Protein AF-A0A1G2X4Q4-F1 (afdb_monomer)

Radius of gyration: 38.5 Å; Cα contacts (8 Å, |Δi|>4): 89; chains: 1; boun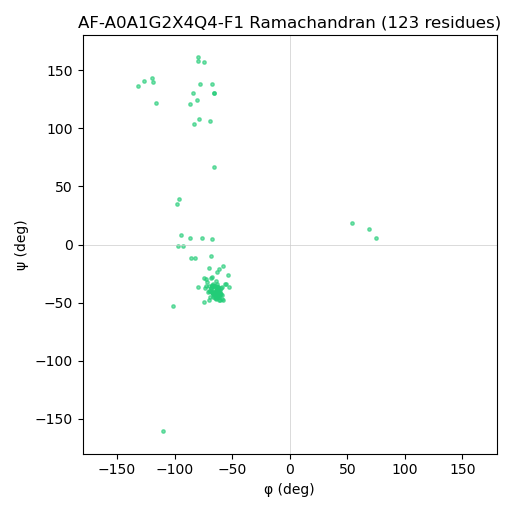ding box: 66×28×106 Å

Sequence (125 aa):
MLEIKLCANCKRSLSTKDIDSGHAVYQEDGKLLCRECLSLNIKKEKGYKEKDFILESLLNEVKNINRTLTYEPASWLIILASVIQCFVFGSLVFAYLHRNSDVHAYLLLALVFQVMALTFFVIKK

pLDDT: mean 73.39, std 8.96, range [41.84, 89.81]

Foldseek 3Di:
DQPFDAQPPPRDTDHPVCVVVVQWDQDPVRGIHGPVVVVVVVVVVVVVVVVVVVVVVVVVVVVVVVVVVVVVPLVVLLVVLVVLLVVLVVLVVVLVVVVVPPSVVSVVVSVVSNVVSVVSVVVVD

Mean predicted aligned error: 17.67 Å

Secondary structure (DSSP, 8-state):
----EE-TTT--EE-HHHHHTTSEEE-TTS-EEEHHHHHHHHHHHHHHHHHHHHHHHHHHHHHHHHHHHTT-TTHHHHHHHHHHHHHHHHHHHHHHHTTTS-HHHHHHHHHHHHHHHHHHHHTT-

Structure (mmCIF, N/CA/C/O backbone):
data_AF-A0A1G2X4Q4-F1
#
_entry.id   AF-A0A1G2X4Q4-F1
#
loop_
_atom_site.group_PDB
_atom_site.id
_atom_site.type_symbol
_atom_site.label_atom_id
_atom_site.label_alt_id
_atom_site.label_comp_id
_atom_site.label_asym_id
_atom_site.label_entity_id
_atom_site.label_seq_id
_atom_site.pdbx_PDB_ins_code
_atom_site.Cartn_x
_atom_site.Cartn_y
_atom_site.Cartn_z
_atom_site.occupancy
_atom_site.B_iso_or_equiv
_atom_site.auth_seq_id
_atom_site.auth_comp_id
_atom_site.auth_asym_id
_atom_site.auth_atom_id
_atom_site.pdbx_PDB_model_num
ATOM 1 N N . MET A 1 1 ? -32.507 -7.983 70.231 1.00 41.84 1 MET A N 1
ATOM 2 C CA . MET A 1 1 ? -31.271 -7.566 69.533 1.00 41.84 1 MET A CA 1
ATOM 3 C C . MET A 1 1 ? -31.675 -7.016 68.175 1.00 41.84 1 MET A C 1
ATOM 5 O O . MET A 1 1 ? -32.367 -7.719 67.457 1.00 41.84 1 MET A O 1
ATOM 9 N N . LEU A 1 2 ? -31.352 -5.759 67.859 1.00 51.19 2 LEU A N 1
ATOM 10 C CA . LEU A 1 2 ? -31.591 -5.189 66.526 1.00 51.19 2 LEU A CA 1
ATOM 11 C C . LEU A 1 2 ? -30.478 -5.688 65.596 1.00 51.19 2 LEU A C 1
ATOM 13 O O . LEU A 1 2 ? -29.330 -5.278 65.750 1.00 51.19 2 LEU A O 1
ATOM 17 N N . GLU A 1 3 ? -30.794 -6.598 64.676 1.00 58.16 3 GLU A N 1
ATOM 18 C CA . GLU A 1 3 ? -29.857 -7.009 63.626 1.00 58.16 3 GLU A CA 1
ATOM 19 C C . GLU A 1 3 ? -29.655 -5.845 62.650 1.00 58.16 3 GLU A C 1
ATOM 21 O O . GLU A 1 3 ? -30.535 -5.508 61.857 1.00 58.16 3 GLU A O 1
ATOM 26 N N . ILE A 1 4 ? -28.493 -5.196 62.726 1.00 65.31 4 ILE A N 1
ATOM 27 C CA . ILE A 1 4 ? -28.110 -4.137 61.792 1.00 65.31 4 ILE A CA 1
ATOM 28 C C . ILE A 1 4 ? -27.541 -4.815 60.545 1.00 65.31 4 ILE A C 1
ATOM 30 O O . ILE A 1 4 ? -26.409 -5.300 60.555 1.00 65.31 4 ILE A O 1
ATOM 34 N N . LYS A 1 5 ? -28.320 -4.860 59.462 1.00 72.69 5 LYS A N 1
ATOM 35 C CA . LYS A 1 5 ? -27.841 -5.339 58.160 1.00 72.69 5 LYS A CA 1
ATOM 36 C C . LYS A 1 5 ? -27.010 -4.239 57.496 1.00 72.69 5 LYS A C 1
ATOM 38 O O . LYS A 1 5 ? -27.355 -3.064 57.572 1.00 72.69 5 LYS A O 1
ATOM 43 N N . LEU A 1 6 ? -25.890 -4.596 56.872 1.00 78.69 6 LEU A N 1
ATOM 44 C CA . LEU A 1 6 ? -24.941 -3.645 56.281 1.00 78.69 6 LEU A CA 1
ATOM 45 C C . LEU A 1 6 ? -24.803 -3.900 54.780 1.00 78.69 6 LEU A C 1
ATOM 47 O O . LEU A 1 6 ? -24.801 -5.047 54.336 1.00 78.69 6 LEU A O 1
ATOM 51 N N . CYS A 1 7 ? -24.650 -2.830 54.001 1.00 80.69 7 CYS A N 1
ATOM 52 C CA . CYS A 1 7 ? -24.302 -2.941 52.586 1.00 80.69 7 CYS A CA 1
ATOM 53 C C . CYS A 1 7 ? -22.888 -3.519 52.433 1.00 80.69 7 CYS A C 1
ATOM 55 O O . CYS A 1 7 ? -21.936 -2.990 53.010 1.00 80.69 7 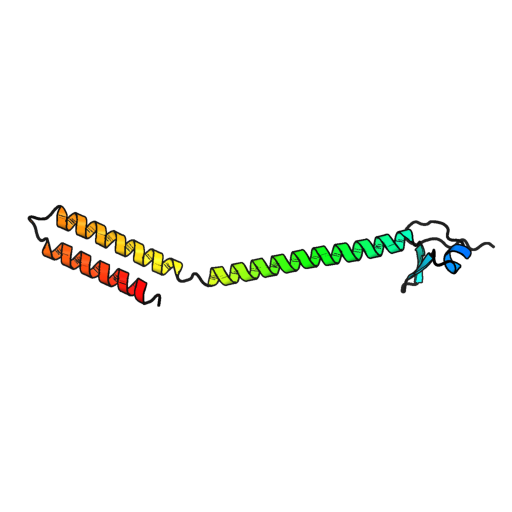CYS A O 1
ATOM 57 N N . ALA A 1 8 ? -22.727 -4.541 51.595 1.00 80.38 8 ALA A N 1
ATOM 58 C CA . ALA A 1 8 ? -21.447 -5.214 51.379 1.00 80.38 8 ALA A CA 1
ATOM 59 C C . ALA A 1 8 ? -20.358 -4.304 50.773 1.00 80.38 8 ALA A C 1
ATOM 61 O O . ALA A 1 8 ? -19.174 -4.573 50.949 1.00 80.38 8 ALA A O 1
ATOM 62 N N . ASN A 1 9 ? -20.743 -3.229 50.074 1.00 80.06 9 ASN A N 1
ATOM 63 C CA . ASN A 1 9 ? -19.805 -2.355 49.364 1.00 80.06 9 ASN A CA 1
ATOM 64 C C . ASN A 1 9 ? -19.506 -1.052 50.132 1.00 80.06 9 ASN A C 1
ATOM 66 O O . ASN A 1 9 ? -18.351 -0.740 50.400 1.00 80.06 9 ASN A O 1
ATOM 70 N N . CYS A 1 10 ? -20.535 -0.302 50.546 1.00 81.00 10 CYS A N 1
ATOM 71 C CA . CYS A 1 10 ? -20.352 0.982 51.242 1.00 81.00 10 CYS A CA 1
ATOM 72 C C . CYS A 1 10 ? -20.438 0.897 52.773 1.00 81.00 10 CYS A C 1
ATOM 74 O O . CYS A 1 10 ? -20.300 1.920 53.438 1.00 81.00 10 CYS A O 1
ATOM 76 N N . LYS A 1 11 ? -20.697 -0.293 53.342 1.00 80.00 11 LYS A N 1
ATOM 77 C CA . LYS A 1 11 ? -20.868 -0.531 54.791 1.00 80.00 11 LYS A CA 1
ATOM 78 C C . LYS A 1 11 ? -21.928 0.354 55.465 1.00 80.00 11 LYS A C 1
ATOM 80 O O . LYS A 1 11 ? -21.945 0.482 56.683 1.00 80.00 11 LYS A O 1
ATOM 85 N N . ARG A 1 12 ? -22.833 0.956 54.689 1.00 80.25 12 ARG A N 1
ATOM 86 C CA . ARG A 1 12 ? -23.965 1.727 55.214 1.00 80.25 12 ARG A CA 1
ATOM 87 C C . ARG A 1 12 ? -24.935 0.784 55.923 1.00 80.25 12 ARG A C 1
ATOM 89 O O . ARG A 1 12 ? -25.192 -0.311 55.417 1.00 80.25 12 ARG A O 1
ATOM 96 N N . SER A 1 13 ? -25.460 1.204 57.073 1.00 77.69 13 SER A N 1
ATOM 97 C CA . SER A 1 13 ? -26.530 0.486 57.763 1.00 77.69 13 SER A CA 1
ATOM 98 C C . SER A 1 13 ? -27.802 0.528 56.922 1.00 77.69 13 SER A C 1
ATOM 100 O O . SER A 1 13 ? -28.204 1.576 56.419 1.00 77.69 13 SER A O 1
ATOM 102 N N . LEU A 1 14 ? -28.401 -0.640 56.740 1.00 77.00 14 LEU A N 1
ATOM 103 C CA . LEU A 1 14 ? -29.635 -0.857 56.007 1.00 77.00 14 LEU A CA 1
ATOM 104 C C . LEU A 1 14 ? -30.665 -1.376 57.000 1.00 77.00 14 LEU A C 1
ATOM 106 O O . LEU A 1 14 ? -30.453 -2.392 57.670 1.00 77.00 14 LEU A O 1
ATOM 110 N N . SER A 1 15 ? -31.768 -0.651 57.125 1.00 73.50 15 SER A N 1
ATOM 111 C CA . SER A 1 15 ? -32.883 -1.088 57.951 1.00 73.50 15 SER A CA 1
ATOM 112 C C . SER A 1 15 ? -33.717 -2.130 57.207 1.00 73.50 15 SER A C 1
ATOM 114 O O . SER A 1 15 ? -33.680 -2.227 55.980 1.00 73.50 15 SER A O 1
ATOM 116 N N . THR A 1 16 ? -34.523 -2.897 57.939 1.00 70.12 16 THR A N 1
ATOM 117 C CA . THR A 1 16 ? -35.515 -3.805 57.340 1.00 70.12 16 THR A CA 1
ATOM 118 C C . THR A 1 16 ? -36.470 -3.070 56.397 1.00 70.12 16 THR A C 1
ATOM 120 O O . THR A 1 16 ? -36.790 -3.589 55.335 1.00 70.12 16 THR A O 1
ATOM 123 N N . LYS A 1 17 ? -36.806 -1.807 56.696 1.00 70.12 17 LYS A N 1
ATOM 124 C CA . LYS A 1 17 ? -37.614 -0.950 55.813 1.00 70.12 17 LYS A CA 1
ATOM 125 C C . LYS A 1 17 ? -36.930 -0.640 54.479 1.00 70.12 17 LYS A C 1
ATOM 127 O O . LYS A 1 17 ? -37.618 -0.481 53.476 1.00 70.12 17 LYS A O 1
ATOM 132 N N . ASP A 1 18 ? -35.601 -0.562 54.437 1.00 67.69 18 ASP A N 1
ATOM 133 C CA . ASP A 1 18 ? -34.857 -0.312 53.193 1.00 67.69 18 ASP A CA 1
ATOM 134 C C . ASP A 1 18 ? -34.834 -1.551 52.286 1.00 67.69 18 ASP A C 1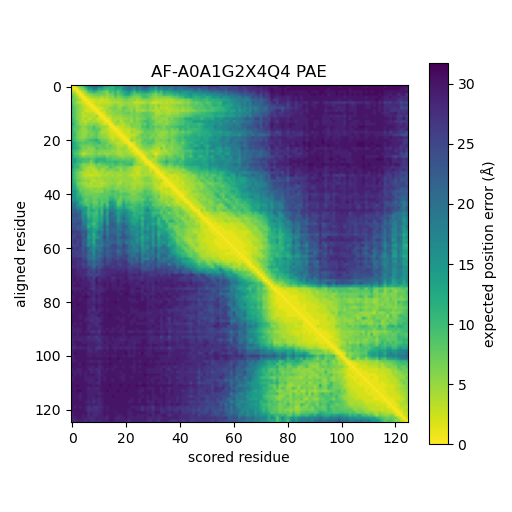
ATOM 136 O O . ASP A 1 18 ? -34.784 -1.425 51.064 1.00 67.69 18 ASP A O 1
ATOM 140 N N . ILE A 1 19 ? -34.911 -2.746 52.878 1.00 72.44 19 ILE A N 1
ATOM 141 C CA . ILE A 1 19 ? -35.022 -4.018 52.154 1.00 72.44 19 ILE A CA 1
ATOM 142 C C . ILE A 1 19 ? -36.443 -4.171 51.601 1.00 72.44 19 ILE A C 1
ATOM 144 O O . ILE A 1 19 ? -36.613 -4.393 50.404 1.00 72.44 19 ILE A O 1
A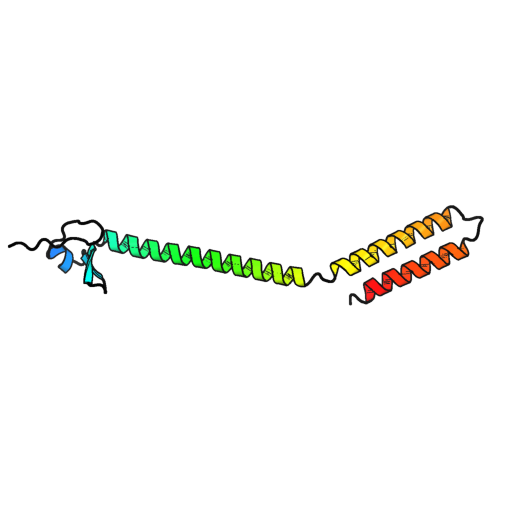TOM 148 N N . ASP A 1 20 ? -37.459 -3.955 52.440 1.00 72.25 20 ASP A N 1
ATOM 149 C CA . ASP A 1 20 ? -38.868 -4.102 52.048 1.00 72.25 20 ASP A CA 1
ATOM 150 C C . ASP A 1 20 ? -39.312 -3.038 51.025 1.00 72.25 20 ASP A C 1
ATOM 152 O O . ASP A 1 20 ? -40.182 -3.285 50.194 1.00 72.25 20 ASP A O 1
ATOM 156 N N . SER A 1 21 ? -38.687 -1.855 51.039 1.00 72.50 21 SER A N 1
ATOM 157 C CA . SER A 1 21 ? -38.942 -0.773 50.071 1.00 72.50 21 SER A CA 1
ATOM 158 C C . SER A 1 21 ? -38.118 -0.876 48.779 1.00 72.50 21 SER A C 1
ATOM 160 O O . SER A 1 21 ? -38.140 0.053 47.965 1.00 72.50 21 SER A O 1
ATOM 162 N N . GLY A 1 22 ? -37.349 -1.955 48.586 1.00 70.31 22 GLY A N 1
ATOM 163 C CA . GLY A 1 22 ? -36.517 -2.164 47.393 1.00 70.31 22 GLY A CA 1
ATOM 164 C C . GLY A 1 22 ? -35.317 -1.213 47.270 1.00 70.31 22 GLY A C 1
ATOM 165 O O . GLY A 1 22 ? -34.705 -1.113 46.205 1.00 70.31 22 GLY A O 1
ATOM 166 N N . HIS A 1 23 ? -34.962 -0.495 48.341 1.00 69.75 23 HIS A N 1
ATOM 167 C CA . HIS A 1 23 ? -33.778 0.372 48.401 1.00 69.75 23 HIS A CA 1
ATOM 168 C C . HIS A 1 23 ? -32.485 -0.408 48.710 1.00 69.75 23 HIS A C 1
ATOM 170 O O . HIS A 1 23 ? -31.380 0.114 48.508 1.00 69.75 23 HIS A O 1
ATOM 176 N N . ALA A 1 24 ? -32.613 -1.672 49.120 1.00 72.38 24 ALA A N 1
ATOM 177 C CA . ALA A 1 24 ? -31.545 -2.656 49.205 1.00 72.38 24 ALA A CA 1
ATOM 178 C C . ALA A 1 24 ? -31.973 -3.981 48.562 1.00 72.38 24 ALA A C 1
ATOM 180 O O . ALA A 1 24 ? -33.086 -4.449 48.786 1.00 72.38 24 ALA A O 1
ATOM 181 N N . VAL A 1 25 ? -31.084 -4.585 47.773 1.00 78.06 25 VAL A N 1
ATOM 182 C CA . VAL A 1 25 ? -31.361 -5.819 47.022 1.00 78.06 25 VAL A CA 1
ATOM 183 C C . VAL A 1 25 ? -30.295 -6.862 47.343 1.00 78.06 25 VAL A C 1
ATOM 185 O O . VAL A 1 25 ? -29.111 -6.537 47.483 1.00 78.06 25 VAL A O 1
ATOM 188 N N . TYR A 1 26 ? -30.723 -8.116 47.472 1.00 73.69 26 TYR A N 1
ATOM 189 C CA . TYR A 1 26 ? -29.827 -9.263 47.565 1.00 73.69 26 TYR A CA 1
ATOM 190 C C . TYR A 1 26 ? -29.348 -9.649 46.163 1.00 73.69 26 TYR A C 1
ATOM 192 O O . TYR A 1 26 ? -30.159 -9.878 45.269 1.00 73.69 26 TYR A O 1
ATOM 200 N N . GLN A 1 27 ? -28.032 -9.694 45.966 1.00 73.25 27 GLN A N 1
ATOM 201 C CA . GLN A 1 27 ? -27.423 -10.234 44.750 1.00 73.25 27 GLN A CA 1
ATOM 202 C C . GLN A 1 27 ? -27.387 -11.772 44.821 1.00 73.25 27 GLN A C 1
ATOM 204 O O . GLN A 1 27 ? -27.418 -12.324 45.921 1.00 73.25 27 GLN A O 1
ATOM 209 N N . GLU A 1 28 ? -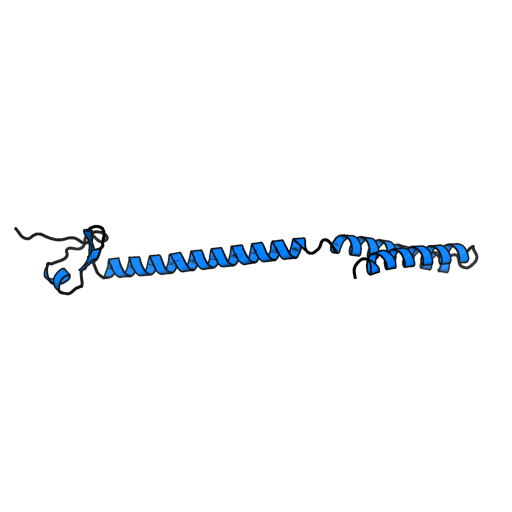27.292 -12.459 43.676 1.00 67.62 28 GLU A N 1
ATOM 210 C CA . GLU A 1 28 ? -27.292 -13.936 43.581 1.00 67.62 28 GLU A CA 1
ATOM 211 C C . GLU A 1 28 ? -26.223 -14.608 44.472 1.00 67.62 28 GLU A C 1
ATOM 213 O O . GLU A 1 28 ? -26.443 -15.700 44.986 1.00 67.62 28 GLU A O 1
ATOM 218 N N . ASP A 1 29 ? -25.131 -13.898 44.779 1.00 67.00 29 ASP A N 1
ATOM 219 C CA . ASP A 1 29 ? -24.062 -14.318 45.702 1.00 67.00 29 ASP A CA 1
ATOM 220 C C . ASP A 1 29 ? -24.424 -14.210 47.206 1.00 67.00 29 ASP A C 1
ATOM 222 O O . ASP A 1 29 ? -23.553 -14.334 48.070 1.00 67.00 29 ASP A O 1
ATOM 226 N N . GLY A 1 30 ? -25.669 -13.871 47.560 1.00 73.12 30 GLY A N 1
ATOM 227 C CA . GLY A 1 30 ? -26.107 -13.648 48.948 1.00 73.12 30 GLY A CA 1
ATOM 228 C C . GLY A 1 30 ? -25.645 -12.319 49.570 1.00 73.12 30 GLY A C 1
ATOM 229 O O . GLY A 1 30 ? -25.879 -12.066 50.754 1.00 73.12 30 GLY A O 1
ATOM 230 N N . LYS A 1 31 ? -25.003 -11.438 48.791 1.00 77.81 31 LYS A N 1
ATOM 231 C CA . LYS A 1 31 ? -24.516 -10.122 49.244 1.00 77.81 31 LYS A CA 1
ATOM 232 C C . LYS A 1 31 ? -25.632 -9.076 49.183 1.00 77.81 31 LYS A C 1
ATOM 234 O O . LYS A 1 31 ? -26.278 -8.914 48.152 1.00 77.81 31 LYS A O 1
ATOM 239 N N . LEU A 1 32 ? -25.824 -8.326 50.271 1.00 79.88 32 LEU A N 1
ATOM 240 C CA . LEU A 1 32 ? -26.793 -7.226 50.343 1.00 79.88 32 LEU A CA 1
ATOM 241 C C . LEU A 1 32 ? -26.157 -5.923 49.838 1.00 79.88 32 LEU A C 1
ATOM 243 O O . LEU A 1 32 ? -25.161 -5.455 50.400 1.00 79.88 32 LEU A O 1
ATOM 247 N N . LEU A 1 33 ? -26.732 -5.317 48.799 1.00 79.19 33 LEU A N 1
ATOM 248 C CA . LEU A 1 33 ? -26.258 -4.055 48.227 1.00 79.19 33 LEU A CA 1
ATOM 249 C C . LEU A 1 33 ? -27.331 -2.971 48.318 1.00 79.19 33 LEU A C 1
ATOM 251 O O . LEU A 1 33 ? -28.507 -3.215 48.061 1.00 79.19 33 LEU A O 1
ATOM 255 N N . CYS A 1 34 ? -26.916 -1.746 48.643 1.00 82.00 34 CYS A N 1
ATOM 256 C CA . CYS A 1 34 ? -27.786 -0.581 48.526 1.00 82.00 34 CYS A CA 1
ATOM 257 C C . CYS A 1 34 ? -27.962 -0.176 47.054 1.00 82.00 34 CYS A C 1
ATOM 259 O O . CYS A 1 34 ? -27.101 -0.436 46.204 1.00 82.00 34 CYS A O 1
ATOM 261 N N . ARG A 1 35 ? -29.056 0.530 46.761 1.00 78.81 35 ARG A N 1
ATOM 262 C CA . ARG A 1 35 ? -29.401 1.023 45.419 1.00 78.81 35 ARG A CA 1
ATOM 263 C C . ARG A 1 35 ? -28.284 1.832 44.739 1.00 78.81 35 ARG A C 1
ATOM 265 O O . ARG A 1 35 ? -28.084 1.709 43.533 1.00 78.81 35 ARG A O 1
ATOM 272 N N . GLU A 1 36 ? -27.538 2.629 45.504 1.00 79.44 36 GLU A N 1
ATOM 273 C CA . GLU A 1 36 ? -26.397 3.416 45.007 1.00 79.44 36 GLU A CA 1
ATOM 274 C C . GLU A 1 36 ? -25.232 2.521 44.556 1.00 79.44 36 GLU A C 1
ATOM 276 O O . GLU A 1 36 ? -24.641 2.734 43.499 1.00 79.44 36 GLU A O 1
ATOM 281 N N . CYS A 1 37 ? -24.909 1.478 45.323 1.00 78.38 37 CYS A N 1
ATOM 282 C CA . CYS A 1 37 ? -23.840 0.549 44.963 1.00 78.38 37 CYS A CA 1
ATOM 283 C C . CYS A 1 37 ? -24.230 -0.360 43.793 1.00 78.38 37 CYS A C 1
ATOM 285 O O . CYS A 1 37 ? -23.368 -0.701 42.983 1.00 78.38 37 CYS A O 1
ATOM 287 N N . LEU A 1 38 ? -25.511 -0.714 43.680 1.00 77.62 38 LEU A N 1
ATOM 288 C CA . LEU A 1 38 ? -26.032 -1.489 42.557 1.00 77.62 38 LEU A CA 1
ATOM 289 C C . LEU A 1 38 ? -25.927 -0.703 41.238 1.00 77.62 38 LEU A C 1
ATOM 291 O O . LEU A 1 38 ? -25.433 -1.225 40.239 1.00 77.62 38 LEU A O 1
ATOM 295 N N . SER A 1 39 ? -26.329 0.572 41.239 1.00 75.44 39 SER A N 1
ATOM 296 C CA . SER A 1 39 ? -26.285 1.416 40.037 1.00 75.44 39 SER A CA 1
ATOM 297 C C . SER A 1 39 ? -24.854 1.680 39.555 1.00 75.44 39 SER A C 1
ATOM 299 O O . SER A 1 39 ? -24.598 1.681 38.348 1.00 75.44 39 SER A O 1
ATOM 301 N N . LEU A 1 40 ? -23.901 1.822 40.483 1.00 75.81 40 LEU A N 1
ATOM 302 C CA . LEU A 1 40 ? -22.476 1.927 40.163 1.00 75.81 40 LEU A CA 1
ATOM 303 C C . LEU A 1 40 ? -21.935 0.662 39.488 1.00 75.81 40 LEU A C 1
ATOM 305 O O . LEU A 1 40 ? -21.133 0.773 38.561 1.00 75.81 40 LEU A O 1
ATOM 309 N N . ASN A 1 41 ? -22.374 -0.521 39.923 1.00 68.81 41 ASN A N 1
ATOM 310 C CA . ASN A 1 41 ? -21.916 -1.786 39.348 1.00 68.81 41 ASN A CA 1
ATOM 311 C C . ASN A 1 41 ? -22.438 -1.968 37.913 1.00 68.81 41 ASN A C 1
ATOM 313 O O . ASN A 1 41 ? -21.658 -2.207 36.995 1.00 68.81 41 ASN A O 1
ATOM 317 N N . ILE A 1 42 ? -23.729 -1.692 37.693 1.00 70.31 42 ILE A N 1
ATOM 318 C CA . ILE A 1 42 ? -24.355 -1.734 36.358 1.00 70.31 42 ILE A CA 1
ATOM 319 C C . ILE A 1 42 ? -23.686 -0.733 35.399 1.00 70.31 42 ILE A C 1
ATOM 321 O O . ILE A 1 42 ? -23.472 -1.029 34.222 1.00 70.31 42 ILE A O 1
ATOM 325 N N . LYS A 1 43 ? -23.328 0.465 35.885 1.00 70.62 43 LYS A N 1
ATOM 326 C CA . LYS A 1 43 ? -22.639 1.477 35.068 1.00 70.62 43 LYS A CA 1
ATOM 327 C C . LYS A 1 43 ? -21.212 1.048 34.703 1.00 70.62 43 LYS A C 1
ATOM 329 O O . LYS A 1 43 ? -20.781 1.305 33.580 1.00 70.62 43 LYS A O 1
ATOM 334 N N . LYS A 1 44 ? -20.495 0.382 35.617 1.00 68.94 44 LYS A N 1
ATOM 335 C CA . LYS A 1 44 ? -19.153 -0.166 35.355 1.00 68.94 44 LYS A CA 1
ATOM 336 C C . LYS A 1 44 ? -19.183 -1.291 34.321 1.00 68.94 44 LYS A C 1
ATOM 338 O O . LYS A 1 44 ? -18.371 -1.258 33.402 1.00 68.94 44 LYS A O 1
ATOM 343 N N . GLU A 1 45 ? -20.127 -2.226 34.419 1.00 66.44 45 GLU A N 1
ATOM 344 C CA . GLU A 1 45 ? -20.260 -3.318 33.442 1.00 66.44 45 GLU A CA 1
ATOM 345 C C . GLU A 1 45 ? -20.578 -2.811 32.033 1.00 66.44 45 GLU A C 1
ATOM 347 O O . GLU A 1 45 ? -19.990 -3.284 31.060 1.00 66.44 45 GLU A O 1
ATOM 352 N N . LYS A 1 46 ? -21.466 -1.814 31.907 1.00 67.81 46 LYS A N 1
ATOM 353 C CA . LYS A 1 46 ? -21.766 -1.192 30.606 1.00 67.81 46 LYS A CA 1
ATOM 354 C C . LYS A 1 46 ? -20.535 -0.519 29.994 1.00 67.81 46 LYS A C 1
ATOM 356 O O . LYS A 1 46 ? -20.259 -0.733 28.819 1.00 67.81 46 LYS A O 1
ATOM 361 N N . GLY A 1 47 ? -19.775 0.234 30.792 1.00 67.25 47 GLY A N 1
ATOM 362 C CA . GLY A 1 47 ? -18.557 0.898 30.318 1.00 67.25 47 GLY A CA 1
ATOM 363 C C . GLY A 1 47 ? -17.418 -0.068 29.972 1.00 67.25 47 GLY A C 1
ATOM 364 O O . GLY A 1 47 ? -16.608 0.241 29.105 1.00 67.25 47 GLY A O 1
ATOM 365 N N . TYR A 1 48 ? -17.345 -1.234 30.623 1.00 67.44 48 TYR A N 1
ATOM 366 C CA . TYR A 1 48 ? -16.362 -2.270 30.292 1.00 67.44 48 TYR A CA 1
ATOM 367 C C . TYR A 1 48 ? -16.670 -2.920 28.934 1.00 67.44 48 TYR A C 1
ATOM 369 O O . TYR A 1 48 ? -15.810 -2.936 28.059 1.00 67.44 48 TYR A O 1
ATOM 377 N N . LYS A 1 49 ? -17.933 -3.310 28.702 1.00 72.56 49 LYS A N 1
ATOM 378 C CA . LYS A 1 49 ? -18.385 -3.880 27.418 1.00 72.56 49 LYS A CA 1
ATOM 379 C C . LYS A 1 49 ? -18.171 -2.940 26.230 1.00 72.56 49 LYS A C 1
ATOM 381 O O . LYS A 1 49 ? -17.849 -3.395 25.139 1.00 72.56 49 LYS A O 1
ATOM 386 N N . GLU A 1 50 ? -18.345 -1.636 26.434 1.00 75.31 50 GLU A N 1
ATOM 387 C CA . GLU A 1 50 ? -18.111 -0.632 25.390 1.00 75.31 50 GLU A CA 1
ATOM 388 C C . GLU A 1 50 ? -16.625 -0.524 25.018 1.00 75.31 50 GLU A C 1
ATOM 390 O O . GLU A 1 50 ? -16.284 -0.452 23.839 1.00 75.31 50 GLU A O 1
ATOM 395 N N . LYS A 1 51 ? -15.722 -0.581 26.005 1.00 76.56 51 LYS A N 1
ATOM 396 C CA . LYS A 1 51 ? -14.274 -0.571 25.749 1.00 76.56 51 LYS A CA 1
ATOM 397 C C . LYS A 1 51 ? -13.804 -1.832 25.032 1.00 76.56 51 LYS A C 1
ATOM 399 O O . LYS A 1 51 ? -13.004 -1.719 24.105 1.00 76.56 51 LYS A O 1
ATOM 404 N N . ASP A 1 52 ? -14.319 -2.993 25.424 1.00 77.50 52 ASP A N 1
ATOM 405 C CA . ASP A 1 52 ? -14.005 -4.259 24.758 1.00 77.50 52 ASP A CA 1
ATOM 406 C C . ASP A 1 52 ? -14.501 -4.255 23.308 1.00 77.50 52 ASP A C 1
ATOM 408 O O . ASP A 1 52 ? -13.775 -4.660 22.405 1.00 77.50 52 ASP A O 1
ATOM 412 N N . PHE A 1 53 ? -15.693 -3.702 23.060 1.00 82.12 53 PHE A N 1
ATOM 413 C CA . PHE A 1 53 ? -16.227 -3.543 21.707 1.00 82.12 53 PHE A CA 1
ATOM 414 C C . PHE A 1 53 ? -15.347 -2.641 20.828 1.00 82.12 53 PHE A C 1
ATOM 416 O O . PHE A 1 53 ? -15.077 -2.976 19.674 1.00 82.12 53 PHE A O 1
ATOM 423 N N . ILE A 1 54 ? -14.860 -1.516 21.364 1.00 85.19 54 ILE A N 1
ATOM 424 C CA . ILE A 1 54 ? -13.949 -0.619 20.633 1.00 85.19 54 ILE A CA 1
ATOM 425 C C . ILE A 1 54 ? -12.631 -1.333 20.316 1.00 85.19 54 ILE A C 1
ATOM 427 O O . ILE A 1 54 ? -12.128 -1.226 19.196 1.00 85.19 54 ILE A O 1
ATOM 431 N N . LEU A 1 55 ? -12.078 -2.076 21.277 1.00 87.06 55 LEU A N 1
ATOM 432 C CA . LEU A 1 55 ? -10.835 -2.818 21.084 1.00 87.06 55 LEU A CA 1
ATOM 433 C C . LEU A 1 55 ? -10.990 -3.910 20.013 1.00 87.06 55 LEU A C 1
ATOM 435 O O . LEU A 1 55 ? 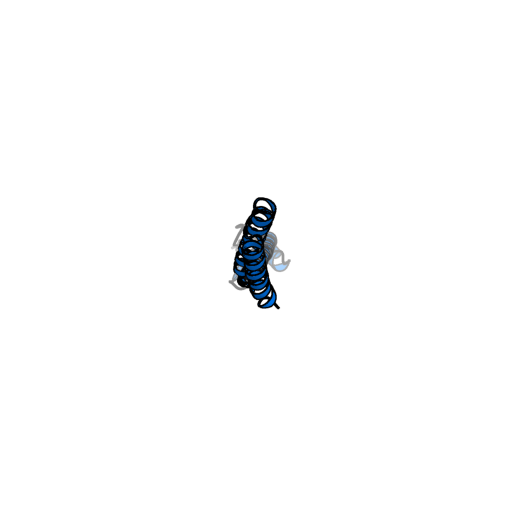-10.143 -4.017 19.128 1.00 87.06 55 LEU A O 1
ATOM 439 N N . GLU A 1 56 ? -12.087 -4.667 20.050 1.00 89.44 56 GLU A N 1
ATOM 440 C CA . GLU A 1 56 ? -12.428 -5.687 19.049 1.00 89.44 56 GLU A CA 1
ATOM 441 C C . GLU A 1 56 ? -12.590 -5.064 17.649 1.00 89.44 56 GLU A C 1
ATOM 443 O O . GLU A 1 56 ? -12.084 -5.594 16.657 1.00 89.44 56 GLU A O 1
ATOM 448 N N . SER A 1 57 ? -13.244 -3.900 17.562 1.00 85.19 57 SER A N 1
ATOM 449 C CA . SER A 1 57 ? -13.412 -3.163 16.305 1.00 85.19 57 SER A CA 1
ATOM 450 C C . SER A 1 57 ? -12.069 -2.707 15.731 1.00 85.19 57 SER A C 1
ATOM 452 O O . SER A 1 57 ? -11.817 -2.896 14.540 1.00 85.19 57 SER A O 1
ATOM 454 N N . LEU A 1 58 ? -11.180 -2.165 16.569 1.00 88.50 58 LEU A N 1
ATOM 455 C CA . LEU A 1 58 ? -9.835 -1.755 16.153 1.00 88.50 58 LEU A CA 1
ATOM 456 C C . LEU A 1 58 ? -8.994 -2.948 15.687 1.00 88.50 58 LEU A C 1
ATOM 458 O O . LEU A 1 58 ? -8.316 -2.865 14.664 1.00 88.50 58 LEU A O 1
ATOM 462 N N . LEU A 1 59 ? -9.054 -4.074 16.399 1.00 89.81 59 LEU A N 1
ATOM 463 C CA . LEU A 1 59 ? -8.346 -5.296 16.008 1.00 89.81 59 LEU A CA 1
ATOM 464 C C . LEU A 1 59 ? -8.845 -5.833 14.661 1.00 89.81 59 LEU A C 1
ATOM 466 O O . LEU A 1 59 ? -8.035 -6.255 13.830 1.00 89.81 59 LEU A O 1
ATOM 470 N N . ASN A 1 60 ? -10.155 -5.775 14.412 1.00 89.38 60 ASN A N 1
ATOM 471 C CA . ASN A 1 60 ? -10.731 -6.162 13.127 1.00 89.38 60 ASN A CA 1
ATOM 472 C C . ASN A 1 60 ? -10.313 -5.226 11.988 1.00 89.38 60 ASN A C 1
ATOM 474 O O . ASN A 1 60 ? -9.979 -5.716 10.906 1.00 89.38 60 ASN A O 1
ATOM 478 N N . GLU A 1 61 ? -10.261 -3.913 12.215 1.00 84.94 61 GLU A N 1
ATOM 479 C CA . GLU A 1 61 ? -9.745 -2.973 11.216 1.00 84.94 61 GLU A CA 1
ATOM 480 C C . GLU A 1 61 ? -8.264 -3.209 10.917 1.00 84.94 61 GLU A C 1
ATOM 482 O O . GLU A 1 61 ? -7.893 -3.313 9.750 1.00 84.94 61 GLU A O 1
ATOM 487 N N . VAL A 1 62 ? -7.420 -3.391 11.937 1.00 85.12 62 VAL A N 1
ATOM 488 C CA . VAL A 1 62 ? -5.989 -3.693 11.748 1.00 85.12 62 VAL A CA 1
ATOM 489 C C . VAL A 1 62 ? -5.802 -4.999 10.974 1.00 85.12 62 VAL A C 1
ATOM 491 O O . VAL A 1 62 ? -4.979 -5.072 10.059 1.00 85.12 62 VAL A O 1
ATOM 494 N N . LYS A 1 63 ? -6.595 -6.030 11.286 1.00 83.62 63 LYS A N 1
ATOM 495 C CA . LYS A 1 63 ? -6.592 -7.298 10.544 1.00 83.62 63 LYS A CA 1
ATOM 496 C C . LYS A 1 63 ? -7.011 -7.102 9.085 1.00 83.62 63 LYS A C 1
ATOM 498 O O . LYS A 1 63 ? -6.414 -7.718 8.200 1.00 83.62 63 LYS A O 1
ATOM 503 N N . ASN A 1 64 ? -8.001 -6.251 8.827 1.00 80.62 64 ASN A N 1
ATOM 504 C CA . ASN A 1 64 ? -8.444 -5.925 7.476 1.00 80.62 64 ASN A CA 1
ATOM 505 C C . ASN A 1 64 ? -7.367 -5.149 6.697 1.00 80.62 64 ASN A C 1
ATOM 507 O O . ASN A 1 64 ? -7.045 -5.530 5.574 1.00 80.62 64 ASN A O 1
ATOM 511 N N . ILE A 1 65 ? -6.737 -4.148 7.323 1.00 75.06 65 ILE A N 1
ATOM 512 C CA . ILE A 1 65 ? -5.630 -3.371 6.744 1.00 75.06 65 ILE A CA 1
ATOM 513 C C . ILE A 1 65 ? -4.459 -4.293 6.383 1.00 75.06 65 ILE A C 1
ATOM 515 O O . ILE A 1 65 ? -3.941 -4.247 5.266 1.00 75.06 65 ILE A O 1
ATOM 519 N N . ASN A 1 66 ? -4.071 -5.188 7.294 1.00 70.06 66 ASN A N 1
ATOM 520 C CA . ASN A 1 66 ? -2.980 -6.130 7.051 1.00 70.06 66 ASN A CA 1
ATOM 521 C C . ASN A 1 66 ? -3.291 -7.086 5.881 1.00 70.06 66 ASN A C 1
ATOM 523 O O . ASN A 1 66 ? -2.421 -7.398 5.064 1.00 70.06 66 ASN A O 1
ATOM 527 N N . ARG A 1 67 ? -4.558 -7.503 5.747 1.00 59.91 67 ARG A N 1
ATOM 528 C CA . ARG A 1 67 ? -5.031 -8.304 4.607 1.00 59.91 67 ARG A CA 1
ATOM 529 C C . ARG A 1 67 ? -5.008 -7.523 3.290 1.00 59.91 67 ARG A C 1
ATOM 531 O O . ARG A 1 67 ? -4.714 -8.107 2.250 1.00 59.91 67 ARG A O 1
ATOM 538 N N . THR A 1 68 ? -5.298 -6.224 3.310 1.00 57.38 68 THR A N 1
ATOM 539 C CA . THR A 1 68 ? -5.192 -5.382 2.110 1.00 57.38 68 THR A CA 1
ATOM 540 C C . THR A 1 68 ? -3.744 -5.099 1.709 1.00 57.38 68 THR A C 1
ATOM 542 O O . THR A 1 68 ? -3.449 -5.133 0.520 1.00 57.38 68 THR A O 1
ATOM 545 N N . LEU A 1 69 ? -2.812 -4.928 2.658 1.00 54.06 69 LEU A N 1
ATOM 546 C CA . LEU A 1 69 ? -1.383 -4.767 2.337 1.00 54.06 69 LEU A CA 1
ATOM 547 C C . LEU A 1 69 ? -0.765 -6.037 1.736 1.00 54.06 69 LEU A C 1
ATOM 549 O O . LEU A 1 69 ? 0.080 -5.959 0.847 1.00 54.06 69 LEU A O 1
ATOM 553 N N . THR A 1 70 ? -1.213 -7.220 2.162 1.00 53.69 70 THR A N 1
ATOM 554 C CA . THR A 1 70 ? -0.787 -8.488 1.540 1.00 53.69 70 THR A CA 1
ATOM 555 C C . THR A 1 70 ? -1.312 -8.670 0.110 1.00 53.69 70 THR A C 1
ATOM 557 O O . THR A 1 70 ? -0.828 -9.553 -0.594 1.00 53.69 70 THR A O 1
ATOM 560 N N . TYR A 1 71 ? -2.234 -7.815 -0.350 1.00 50.44 71 TYR A N 1
ATOM 561 C CA . TYR A 1 71 ? -2.721 -7.742 -1.732 1.00 50.44 71 TYR A CA 1
ATOM 562 C C . TYR A 1 71 ? -1.982 -6.711 -2.611 1.00 50.44 71 TYR A C 1
ATOM 564 O O . TYR A 1 71 ? -2.338 -6.558 -3.780 1.00 50.44 71 TYR A O 1
ATOM 572 N N . GLU A 1 72 ? -0.890 -6.095 -2.133 1.00 53.50 72 GLU A N 1
ATOM 573 C CA . GLU A 1 72 ? 0.045 -5.323 -2.974 1.00 53.50 72 GLU A CA 1
ATOM 574 C C . GLU A 1 72 ? 1.331 -6.075 -3.421 1.00 53.50 72 GLU A C 1
ATOM 576 O O . GLU A 1 72 ? 2.360 -5.428 -3.648 1.00 53.50 72 GLU A O 1
ATOM 581 N N . PRO A 1 73 ? 1.351 -7.402 -3.699 1.00 52.84 73 PRO A N 1
ATOM 582 C CA . PRO A 1 73 ? 2.486 -8.012 -4.393 1.00 52.84 73 PRO A CA 1
ATOM 583 C C . PRO A 1 73 ? 2.581 -7.528 -5.855 1.00 52.84 73 PRO A C 1
ATOM 585 O O . PRO A 1 73 ? 3.433 -7.988 -6.602 1.00 52.84 73 PRO A O 1
ATOM 588 N N . ALA A 1 74 ? 1.729 -6.591 -6.283 1.00 54.88 74 ALA A N 1
ATOM 589 C CA . ALA A 1 74 ? 1.806 -5.895 -7.563 1.00 54.88 74 ALA A CA 1
ATOM 590 C C . ALA A 1 74 ? 2.719 -4.649 -7.532 1.00 54.88 74 ALA A C 1
ATOM 592 O O . ALA A 1 74 ? 3.057 -4.124 -8.593 1.00 54.88 74 ALA A O 1
ATOM 593 N N . SER A 1 75 ? 3.142 -4.183 -6.348 1.00 62.97 75 SER A N 1
ATOM 594 C CA . SER A 1 75 ? 3.998 -2.995 -6.187 1.00 62.97 75 SER A CA 1
ATOM 595 C C . SER A 1 75 ? 5.387 -3.183 -6.819 1.00 62.97 75 SER A C 1
ATOM 597 O O . SER A 1 75 ? 5.835 -2.355 -7.612 1.00 62.97 75 SER A O 1
ATOM 599 N N . TRP A 1 76 ? 6.049 -4.316 -6.562 1.00 72.00 76 TRP A N 1
ATOM 600 C CA . TRP A 1 76 ? 7.423 -4.543 -7.031 1.00 72.00 76 TRP A CA 1
ATOM 601 C C . TRP A 1 76 ? 7.538 -4.678 -8.558 1.00 72.00 76 TRP A C 1
ATOM 603 O O . TRP A 1 76 ? 8.494 -4.168 -9.138 1.00 72.00 76 TRP A O 1
ATOM 613 N N . LEU A 1 77 ? 6.555 -5.292 -9.230 1.00 69.50 77 LEU A N 1
ATOM 614 C CA . LEU A 1 77 ? 6.531 -5.387 -10.697 1.00 69.50 77 LEU A CA 1
ATOM 615 C C . LEU A 1 77 ? 6.333 -4.017 -11.353 1.00 69.50 77 LEU A C 1
ATOM 617 O O . LEU A 1 77 ? 6.940 -3.739 -12.384 1.00 69.50 77 LEU A O 1
ATOM 621 N N . ILE A 1 78 ? 5.531 -3.140 -10.742 1.00 72.44 78 ILE A N 1
ATOM 622 C CA . ILE A 1 78 ?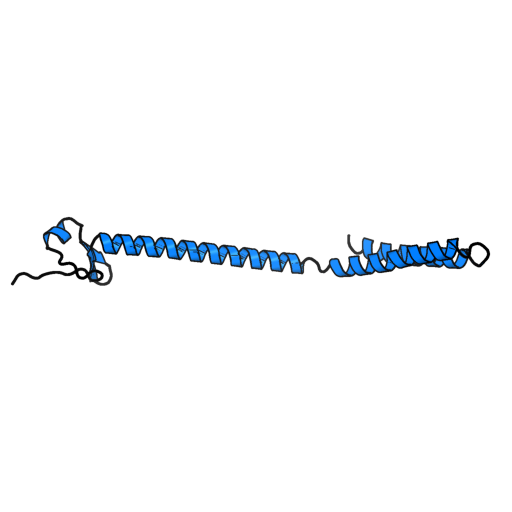 5.346 -1.761 -11.213 1.00 72.44 78 ILE A CA 1
ATOM 623 C C . ILE A 1 78 ? 6.639 -0.957 -11.039 1.00 72.44 78 ILE A C 1
ATOM 625 O O . ILE A 1 78 ? 7.011 -0.200 -11.935 1.00 72.44 78 ILE A O 1
ATOM 629 N N . ILE A 1 79 ? 7.344 -1.145 -9.920 1.00 76.38 79 ILE A N 1
ATOM 630 C CA . ILE A 1 79 ? 8.654 -0.524 -9.680 1.00 76.38 79 ILE A CA 1
ATOM 631 C C . ILE A 1 79 ? 9.685 -1.027 -10.702 1.00 76.38 79 ILE A C 1
ATOM 633 O O . ILE A 1 79 ? 10.442 -0.237 -11.256 1.00 76.38 79 ILE A O 1
ATOM 637 N N . LEU A 1 80 ? 9.698 -2.324 -11.014 1.00 80.38 80 LEU A N 1
ATOM 638 C CA . LEU A 1 80 ? 10.605 -2.873 -12.023 1.00 80.38 80 LEU A CA 1
ATOM 639 C C . LEU A 1 80 ? 10.291 -2.327 -13.427 1.00 80.38 80 LEU A C 1
ATOM 641 O O . LEU A 1 80 ? 11.197 -1.919 -14.154 1.00 80.38 80 LEU A O 1
ATOM 645 N N . ALA A 1 81 ? 9.008 -2.263 -13.792 1.00 75.62 81 ALA A N 1
ATOM 646 C CA . ALA A 1 81 ? 8.567 -1.726 -15.076 1.00 75.62 81 ALA A CA 1
ATOM 647 C C . ALA A 1 81 ? 8.913 -0.235 -15.232 1.00 75.62 81 ALA A C 1
ATOM 649 O O . ALA A 1 81 ? 9.345 0.185 -16.306 1.00 75.62 81 ALA A O 1
ATOM 650 N N . SER A 1 82 ? 8.776 0.565 -14.168 1.00 76.69 82 SER A N 1
ATOM 651 C CA . SER A 1 82 ? 9.131 1.989 -14.197 1.00 76.69 82 SER A CA 1
ATOM 652 C C . SER A 1 82 ? 10.639 2.213 -14.332 1.00 76.69 82 SER A C 1
ATOM 654 O O . SER A 1 82 ? 11.054 3.084 -15.097 1.00 76.69 82 SER A O 1
ATOM 656 N N . VAL A 1 83 ? 11.466 1.385 -13.686 1.00 82.62 83 VAL A N 1
ATOM 657 C CA . VAL A 1 83 ? 12.927 1.413 -13.865 1.00 82.62 83 VAL A CA 1
ATOM 658 C C . VAL A 1 83 ? 13.300 1.129 -15.321 1.00 82.62 83 VAL A C 1
ATOM 660 O O . VAL A 1 83 ? 14.064 1.893 -15.909 1.00 82.62 83 VAL A O 1
ATOM 663 N N . ILE A 1 84 ? 12.726 0.090 -15.934 1.00 81.38 84 ILE A N 1
ATOM 664 C CA . ILE A 1 84 ? 12.973 -0.247 -17.348 1.00 81.38 84 ILE A CA 1
ATOM 665 C C . ILE A 1 84 ? 12.523 0.898 -18.271 1.00 81.38 84 ILE A C 1
ATOM 667 O O . ILE A 1 84 ? 13.234 1.250 -19.213 1.00 81.38 84 ILE A O 1
ATOM 671 N N . GLN A 1 85 ? 11.396 1.546 -17.968 1.00 79.06 85 GLN A N 1
ATOM 672 C CA . GLN A 1 85 ? 10.904 2.703 -18.723 1.00 79.06 85 GLN A CA 1
ATOM 673 C C . GLN A 1 85 ? 11.873 3.902 -18.665 1.00 79.06 85 GLN A C 1
ATOM 675 O O . GLN A 1 85 ? 12.056 4.598 -19.666 1.00 79.06 85 GLN A O 1
ATOM 680 N N . CYS A 1 86 ? 12.546 4.134 -17.532 1.00 80.25 86 CYS A N 1
ATOM 681 C CA . CYS A 1 86 ? 13.584 5.166 -17.423 1.00 80.25 86 CYS A CA 1
ATOM 682 C C . CYS A 1 86 ? 14.791 4.885 -18.340 1.00 80.25 86 CYS A C 1
ATOM 684 O O . CYS A 1 86 ? 15.360 5.822 -18.906 1.00 80.25 86 CYS A O 1
ATOM 686 N N . PHE A 1 87 ? 15.152 3.613 -18.555 1.00 79.44 87 PHE A N 1
ATOM 687 C CA . PHE A 1 87 ? 16.209 3.238 -19.505 1.00 79.44 87 PHE A CA 1
ATOM 688 C C . PHE A 1 87 ? 15.820 3.523 -20.962 1.00 79.44 87 PHE A C 1
ATOM 690 O O . PHE A 1 87 ? 16.672 3.970 -21.735 1.00 79.44 87 PHE A O 1
ATOM 697 N N . VAL A 1 88 ? 14.541 3.363 -21.330 1.00 81.62 88 VAL A N 1
ATOM 698 C CA . VAL A 1 88 ? 14.031 3.763 -22.658 1.00 81.62 88 VAL A CA 1
ATOM 699 C C . VAL A 1 88 ? 14.290 5.250 -22.891 1.00 81.62 88 VAL A C 1
ATOM 701 O O . VAL A 1 88 ? 14.854 5.628 -23.918 1.00 81.62 88 VAL A O 1
ATOM 704 N N . PHE A 1 89 ? 13.961 6.098 -21.913 1.00 75.38 89 PHE A N 1
ATOM 705 C CA . PHE A 1 89 ? 14.178 7.540 -22.029 1.00 75.38 89 PHE A CA 1
ATOM 706 C C . PHE A 1 89 ? 15.664 7.891 -22.199 1.00 75.38 89 PHE A C 1
ATOM 708 O O . PHE A 1 89 ? 16.019 8.653 -23.098 1.00 75.38 89 PHE A O 1
ATOM 715 N N . GLY A 1 90 ? 16.548 7.275 -21.406 1.00 76.62 90 GLY A N 1
ATOM 716 C CA . GLY A 1 90 ? 17.997 7.455 -21.543 1.00 76.62 90 GLY A CA 1
ATOM 717 C C . GLY A 1 90 ? 18.527 7.033 -22.918 1.00 76.62 90 GLY A C 1
ATOM 718 O O . GLY A 1 90 ? 19.317 7.758 -23.524 1.00 76.62 90 GLY A O 1
ATOM 719 N N . SER A 1 91 ? 18.04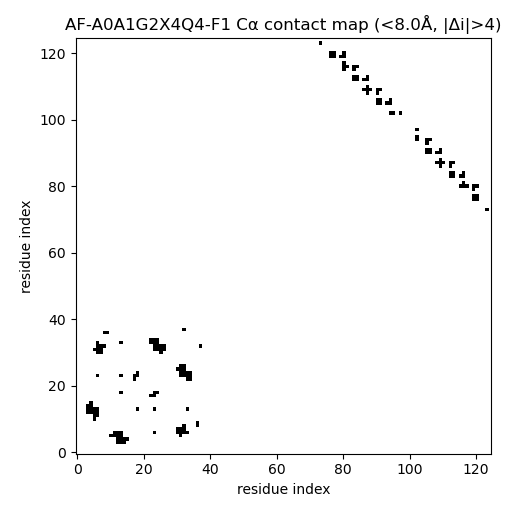6 5.904 -23.450 1.00 78.69 91 SER A N 1
ATOM 720 C CA . SER A 1 91 ? 18.442 5.419 -24.779 1.00 78.69 91 SER A CA 1
ATOM 721 C C . SER A 1 91 ? 17.985 6.345 -25.916 1.00 78.69 91 SER A C 1
ATOM 723 O O . SER A 1 91 ? 18.743 6.573 -26.858 1.00 78.69 91 SER A O 1
ATOM 725 N N . LEU A 1 92 ? 16.804 6.962 -25.796 1.00 78.00 92 LEU A N 1
ATOM 726 C CA . LEU A 1 92 ? 16.298 7.944 -26.760 1.00 78.00 92 LEU A CA 1
ATOM 727 C C . LEU A 1 92 ? 17.081 9.262 -26.714 1.00 78.00 92 LEU A C 1
ATOM 729 O O . LEU A 1 92 ? 17.392 9.827 -27.763 1.00 78.00 92 LEU A O 1
ATOM 733 N N . VAL A 1 93 ? 17.451 9.734 -25.519 1.00 77.81 93 VAL A N 1
ATOM 734 C CA . VAL A 1 93 ? 18.328 10.907 -25.363 1.00 77.81 93 VAL A CA 1
ATOM 735 C C . VAL A 1 93 ? 19.699 10.637 -25.991 1.00 77.81 93 VAL A C 1
ATOM 737 O O . VAL A 1 93 ? 20.220 11.484 -26.715 1.00 77.81 93 VAL A O 1
ATOM 740 N N . PHE A 1 94 ? 20.262 9.442 -25.794 1.00 74.94 94 PHE A N 1
ATOM 741 C CA . PHE A 1 94 ? 21.519 9.045 -26.435 1.00 74.94 94 PHE A CA 1
ATOM 742 C C . PHE A 1 94 ? 21.411 8.970 -27.961 1.00 74.94 94 PHE A C 1
ATOM 744 O O . PHE A 1 94 ? 22.296 9.483 -28.647 1.00 74.94 94 PHE A O 1
ATOM 751 N N . ALA A 1 95 ? 20.320 8.409 -28.492 1.00 78.81 95 ALA A N 1
ATOM 752 C CA . ALA A 1 95 ? 20.046 8.389 -29.929 1.00 78.81 95 ALA A CA 1
ATOM 753 C C . ALA A 1 95 ? 19.961 9.808 -30.519 1.00 78.81 95 ALA A C 1
ATOM 755 O O . ALA A 1 95 ? 20.433 10.054 -31.629 1.00 78.81 95 ALA A O 1
ATOM 756 N N . TYR A 1 96 ? 19.387 10.754 -29.769 1.00 73.75 96 TYR A N 1
ATOM 757 C CA . TYR A 1 96 ? 19.286 12.153 -30.180 1.00 73.75 96 TYR A CA 1
ATOM 758 C C . TYR A 1 96 ? 20.640 12.880 -30.159 1.00 73.75 96 TYR A C 1
ATOM 760 O O . TYR A 1 96 ? 20.937 13.642 -31.078 1.00 73.75 96 TYR A O 1
ATOM 768 N N . LEU A 1 97 ? 21.476 12.639 -29.144 1.00 71.75 97 LEU A N 1
ATOM 769 C CA . LEU A 1 97 ? 22.799 13.267 -29.027 1.00 71.75 97 LEU A CA 1
ATOM 770 C C . LEU A 1 97 ? 23.816 12.691 -30.025 1.00 71.75 97 LEU A C 1
ATOM 772 O O . LEU A 1 97 ? 24.611 13.439 -30.588 1.00 71.75 97 LEU A O 1
ATOM 776 N N . HIS A 1 98 ? 23.771 11.384 -30.294 1.00 74.00 98 HIS A N 1
ATOM 777 C CA . HIS A 1 98 ? 24.655 10.700 -31.249 1.00 74.00 98 HIS A CA 1
ATOM 778 C C . HIS A 1 98 ? 24.012 10.531 -32.633 1.00 74.00 98 HIS A C 1
ATOM 780 O O . HIS A 1 98 ? 24.199 9.516 -33.303 1.00 74.00 98 HIS A O 1
ATOM 786 N N . ARG A 1 99 ? 23.282 11.552 -33.097 1.00 66.94 99 ARG A N 1
ATOM 787 C CA . ARG A 1 99 ? 22.505 11.510 -34.347 1.00 66.94 99 ARG A CA 1
ATOM 788 C C . ARG A 1 99 ? 23.334 11.278 -35.623 1.00 66.94 99 ARG A C 1
ATOM 790 O O . ARG A 1 99 ? 22.786 10.847 -36.629 1.00 66.94 99 ARG A O 1
ATOM 797 N N . ASN A 1 100 ? 24.637 11.557 -35.580 1.00 71.06 100 ASN A N 1
ATOM 798 C CA . ASN A 1 100 ? 25.566 11.342 -36.698 1.00 71.06 100 ASN A CA 1
ATOM 799 C C . ASN A 1 100 ? 26.269 9.966 -36.663 1.00 71.06 100 ASN A C 1
ATOM 801 O O . ASN A 1 100 ? 27.077 9.686 -37.543 1.00 71.06 100 ASN A O 1
ATOM 805 N N . SER A 1 101 ? 26.004 9.142 -35.643 1.00 66.88 101 SER A N 1
ATOM 806 C CA . SER A 1 101 ? 26.549 7.784 -35.470 1.00 66.88 101 SER A CA 1
ATOM 807 C C . SER A 1 101 ? 25.439 6.737 -35.676 1.00 66.88 101 SER A C 1
ATOM 809 O O . SER A 1 101 ? 24.415 7.051 -36.276 1.00 66.88 101 SER A O 1
ATOM 811 N N . ASP A 1 102 ? 25.606 5.504 -35.188 1.00 70.62 102 ASP A N 1
ATOM 812 C CA . ASP A 1 102 ? 24.652 4.385 -35.293 1.00 70.62 102 ASP A CA 1
ATOM 813 C C . ASP A 1 102 ? 23.333 4.613 -34.519 1.00 70.62 102 ASP A C 1
ATOM 815 O O . ASP A 1 102 ? 22.987 3.911 -33.565 1.00 70.62 102 ASP A O 1
ATOM 819 N N . VAL A 1 103 ? 22.533 5.587 -34.960 1.00 73.94 103 VAL A N 1
ATOM 820 C CA . VAL A 1 103 ? 21.208 5.917 -34.404 1.00 73.94 103 VAL A CA 1
ATOM 821 C C . VAL A 1 103 ? 20.280 4.699 -34.414 1.00 73.94 103 VAL A C 1
ATOM 823 O O . VAL A 1 103 ? 19.474 4.511 -33.502 1.00 73.94 103 VAL A O 1
ATOM 826 N N . HIS A 1 104 ? 20.416 3.841 -35.427 1.00 74.88 104 HIS A N 1
ATOM 827 C CA . HIS A 1 104 ? 19.608 2.636 -35.588 1.00 74.88 104 HIS A CA 1
ATOM 828 C C . HIS A 1 104 ? 19.787 1.642 -34.434 1.00 74.88 104 HIS A C 1
ATOM 830 O O . HIS A 1 104 ? 18.801 1.049 -33.997 1.00 74.88 104 HIS A O 1
ATOM 836 N N . ALA A 1 105 ? 21.003 1.501 -33.896 1.00 75.00 105 ALA A N 1
ATOM 837 C CA . ALA A 1 105 ? 21.275 0.604 -32.775 1.00 75.00 105 ALA A CA 1
ATOM 838 C C . ALA A 1 105 ? 20.600 1.095 -31.483 1.00 75.00 105 ALA A C 1
ATOM 840 O O . ALA A 1 105 ? 19.979 0.311 -30.764 1.00 75.00 105 ALA A O 1
ATOM 841 N N . TYR A 1 106 ? 20.648 2.405 -31.221 1.00 74.88 106 TYR A N 1
ATOM 842 C CA . TYR A 1 106 ? 20.014 3.001 -30.041 1.00 74.88 106 TYR A CA 1
ATOM 843 C C . TYR A 1 106 ? 18.483 2.995 -30.121 1.00 74.88 106 TYR A C 1
ATOM 845 O O . TYR A 1 106 ? 17.821 2.767 -29.110 1.00 74.88 106 TYR A O 1
ATOM 853 N N . LEU A 1 107 ? 17.909 3.179 -31.315 1.00 78.25 107 LEU A N 1
ATOM 854 C CA . LEU A 1 107 ? 16.464 3.051 -31.534 1.00 78.25 107 LEU A CA 1
ATOM 855 C C . LEU A 1 107 ? 15.972 1.610 -31.338 1.00 78.25 107 LEU A C 1
ATOM 857 O O . LEU A 1 107 ? 14.937 1.400 -30.706 1.00 78.25 107 LEU A O 1
ATOM 861 N N . LEU A 1 108 ? 16.721 0.618 -31.833 1.00 76.25 108 LEU A N 1
ATOM 862 C CA . LEU A 1 108 ? 16.432 -0.800 -31.591 1.00 76.25 108 LEU A CA 1
ATOM 863 C C . LEU A 1 108 ? 16.480 -1.131 -30.096 1.00 76.25 108 LEU A C 1
ATOM 865 O O . LEU A 1 108 ? 15.581 -1.798 -29.585 1.00 76.25 108 LEU A O 1
ATOM 869 N N . LEU A 1 109 ? 17.485 -0.618 -29.385 1.00 77.50 109 LEU A N 1
ATOM 870 C CA . LEU A 1 109 ? 17.618 -0.805 -27.943 1.00 77.50 109 LEU A CA 1
ATOM 871 C C . LEU A 1 109 ? 16.443 -0.178 -27.170 1.00 77.50 109 LEU A C 1
ATOM 873 O O . LEU A 1 109 ? 15.889 -0.817 -26.274 1.00 77.50 109 LEU A O 1
ATOM 877 N N . ALA A 1 110 ? 16.021 1.033 -27.547 1.00 80.25 110 ALA A N 1
ATOM 878 C CA . ALA A 1 110 ? 14.857 1.699 -26.961 1.00 80.25 110 ALA A CA 1
ATOM 879 C C . ALA A 1 110 ? 13.576 0.867 -27.138 1.00 80.25 110 ALA A C 1
ATOM 881 O O . ALA A 1 110 ? 12.808 0.693 -26.190 1.00 80.25 110 ALA A O 1
ATOM 882 N N . LEU A 1 111 ? 13.376 0.299 -28.332 1.00 79.06 111 LEU A N 1
ATOM 883 C CA . LEU A 1 111 ? 12.217 -0.532 -28.654 1.00 79.06 111 LEU A CA 1
ATOM 884 C C . LEU A 1 111 ? 12.202 -1.825 -27.823 1.00 79.06 111 LEU A C 1
ATOM 886 O O . LEU A 1 111 ? 11.158 -2.191 -27.284 1.00 79.06 111 LEU A O 1
ATOM 890 N N . VAL A 1 112 ? 13.355 -2.479 -27.646 1.00 78.44 112 VAL A N 1
ATOM 891 C CA . VAL A 1 112 ? 13.480 -3.679 -26.799 1.00 78.44 112 VAL A CA 1
ATOM 892 C C . VAL A 1 112 ? 13.114 -3.375 -25.344 1.00 78.44 112 VAL A C 1
ATOM 894 O O . VAL A 1 112 ? 12.302 -4.095 -24.758 1.00 78.44 112 VAL A O 1
ATOM 897 N N . PHE A 1 113 ? 13.647 -2.294 -24.766 1.00 79.75 113 PHE A N 1
ATOM 898 C CA . PHE A 1 113 ? 13.305 -1.904 -23.394 1.00 79.75 113 PHE A CA 1
ATOM 899 C C . PHE A 1 113 ? 11.826 -1.529 -23.245 1.00 79.75 113 PHE A C 1
ATOM 901 O O . PHE A 1 113 ? 11.205 -1.861 -22.236 1.00 79.75 113 PHE A O 1
ATOM 908 N N . GLN A 1 114 ? 11.229 -0.908 -24.261 1.00 81.88 114 GLN A N 1
ATOM 909 C CA . GLN A 1 114 ? 9.816 -0.544 -24.241 1.00 81.88 114 G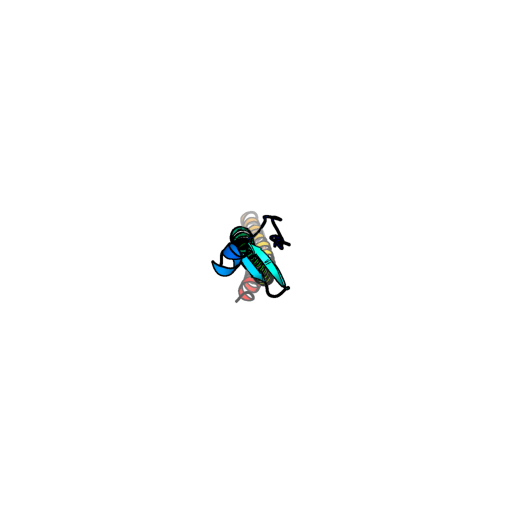LN A CA 1
ATOM 910 C C . GLN A 1 114 ? 8.899 -1.776 -24.307 1.00 81.88 114 GLN A C 1
ATOM 912 O O . GLN A 1 114 ? 7.912 -1.844 -23.572 1.00 81.88 114 GLN A O 1
ATOM 917 N N . VAL A 1 115 ? 9.238 -2.779 -25.124 1.00 76.19 115 VAL A N 1
ATOM 918 C CA . VAL A 1 115 ? 8.519 -4.066 -25.157 1.00 76.19 115 VAL A CA 1
ATOM 919 C C . VAL A 1 115 ? 8.655 -4.792 -23.817 1.00 76.19 115 VAL A C 1
ATOM 921 O O . VAL A 1 115 ? 7.668 -5.319 -23.311 1.00 76.19 115 VAL A O 1
ATOM 924 N N . MET A 1 116 ? 9.839 -4.760 -23.203 1.00 75.88 116 MET A N 1
ATOM 925 C CA . MET A 1 116 ? 10.075 -5.353 -21.886 1.00 75.88 116 MET A CA 1
ATOM 926 C C . MET A 1 116 ? 9.263 -4.660 -20.779 1.00 75.88 116 MET A C 1
ATOM 928 O O . MET A 1 116 ? 8.670 -5.332 -19.944 1.00 75.88 116 MET A O 1
ATOM 932 N N . ALA A 1 117 ? 9.166 -3.328 -20.772 1.00 75.31 117 ALA A N 1
ATOM 933 C CA . ALA A 1 117 ? 8.305 -2.620 -19.821 1.00 75.31 117 ALA A CA 1
ATOM 934 C C . ALA A 1 117 ? 6.819 -2.971 -20.030 1.00 75.31 117 ALA A C 1
ATOM 936 O O . ALA A 1 117 ? 6.088 -3.209 -19.065 1.00 75.31 117 ALA A O 1
ATOM 937 N N . LEU A 1 118 ? 6.376 -3.055 -21.290 1.00 72.75 118 LEU A N 1
ATOM 938 C CA . LEU A 1 118 ? 5.003 -3.424 -21.639 1.00 72.75 118 LEU A CA 1
ATOM 939 C C . LEU A 1 118 ? 4.642 -4.847 -21.206 1.00 72.75 118 LEU A C 1
ATOM 941 O O . LEU A 1 118 ? 3.528 -5.047 -20.732 1.00 72.75 118 LEU A O 1
ATOM 945 N N . THR A 1 119 ? 5.543 -5.828 -21.305 1.00 71.75 119 THR A N 1
ATOM 946 C CA . THR A 1 119 ? 5.253 -7.194 -20.836 1.00 71.75 119 THR A CA 1
ATOM 947 C C . THR A 1 119 ? 5.031 -7.240 -19.326 1.00 71.75 119 THR A C 1
ATOM 949 O O . THR A 1 119 ? 4.077 -7.878 -18.882 1.00 71.75 119 THR A O 1
ATOM 952 N N . PHE A 1 120 ? 5.809 -6.492 -18.537 1.00 71.81 120 PHE A N 1
ATOM 953 C CA . PHE A 1 120 ? 5.565 -6.366 -17.094 1.00 71.81 120 PHE A CA 1
ATOM 954 C C . PHE A 1 120 ? 4.243 -5.652 -16.776 1.00 71.81 120 PHE A C 1
ATOM 956 O O . PHE A 1 120 ? 3.544 -6.048 -15.843 1.00 71.81 120 PHE A O 1
ATOM 963 N N . PHE A 1 121 ? 3.854 -4.646 -17.566 1.00 68.88 121 PHE A N 1
ATOM 964 C CA . PHE A 1 121 ? 2.552 -3.989 -17.413 1.00 68.88 121 PHE A CA 1
ATOM 965 C C . PHE A 1 121 ? 1.366 -4.847 -17.878 1.00 68.88 121 PHE A C 1
ATOM 967 O O . PHE A 1 121 ? 0.279 -4.694 -17.330 1.00 68.88 121 PHE A O 1
ATOM 974 N N . VAL A 1 122 ? 1.542 -5.736 -18.861 1.00 66.50 122 VAL A N 1
ATOM 975 C CA . VAL A 1 122 ? 0.478 -6.617 -19.380 1.00 66.50 122 VAL A CA 1
ATOM 976 C C . VAL A 1 122 ? 0.254 -7.830 -18.481 1.00 66.50 122 VAL A C 1
ATOM 978 O O . VAL A 1 122 ? -0.896 -8.189 -18.262 1.00 66.50 122 VAL A O 1
ATOM 981 N N . ILE A 1 123 ? 1.308 -8.397 -17.880 1.00 61.88 123 ILE A N 1
ATOM 982 C CA . ILE A 1 123 ? 1.202 -9.471 -16.867 1.00 61.88 123 ILE A CA 1
ATOM 983 C C . ILE A 1 123 ? 0.348 -9.038 -15.653 1.00 61.88 123 ILE A C 1
ATOM 985 O O . ILE A 1 123 ? -0.154 -9.872 -14.908 1.00 61.88 123 ILE A O 1
ATOM 989 N N . LYS A 1 124 ? 0.153 -7.727 -15.468 1.00 53.84 124 LYS A N 1
ATOM 990 C CA . LYS A 1 124 ? -0.701 -7.122 -14.438 1.00 53.84 124 LYS A CA 1
ATOM 991 C C . LYS A 1 124 ? -2.212 -7.326 -14.670 1.00 53.84 124 LYS A C 1
ATOM 993 O O . LYS A 1 124 ? -2.972 -7.095 -13.731 1.00 53.84 124 LYS A O 1
ATOM 998 N N . LYS A 1 125 ? -2.659 -7.639 -15.894 1.00 47.28 125 LYS A N 1
ATOM 999 C CA . LYS A 1 125 ? -4.086 -7.737 -16.250 1.00 47.28 125 LYS A CA 1
ATOM 1000 C C . LYS A 1 125 ? -4.575 -9.178 -16.201 1.00 47.28 125 LYS A C 1
ATOM 1002 O O . LYS A 1 125 ? -5.689 -9.367 -15.670 1.00 47.28 125 LYS A O 1
#

Solvent-accessible surface area (backbone atoms only — not comparable to full-atom values): 6924 Å² total; per-residue (Å²): 133,87,83,78,42,53,21,74,82,81,62,47,80,42,53,73,67,35,44,76,67,66,46,29,48,74,43,97,87,72,46,40,33,37,53,71,61,49,54,52,49,57,53,50,55,53,56,48,55,53,52,52,51,52,51,53,52,50,52,51,49,53,53,50,51,55,56,54,60,71,67,49,80,61,52,62,52,52,52,52,26,52,54,38,46,53,51,23,53,54,29,48,53,47,26,64,74,41,58,91,53,74,33,68,61,31,51,52,51,23,51,53,32,48,52,54,22,47,51,51,59,55,75,72,111